Protein AF-Q3TN22-F1 (afdb_monomer)

Structure (mmCIF, N/CA/C/O backbone):
data_AF-Q3TN22-F1
#
_entry.id   AF-Q3TN22-F1
#
loop_
_atom_site.group_PDB
_atom_site.id
_atom_site.type_symbol
_atom_site.label_atom_id
_atom_site.label_alt_id
_atom_site.label_comp_id
_atom_site.label_asym_id
_atom_site.label_entity_id
_atom_site.label_seq_id
_atom_site.pdbx_PDB_ins_code
_atom_site.Cartn_x
_atom_site.Cartn_y
_atom_site.Cartn_z
_atom_site.occupancy
_atom_site.B_iso_or_equiv
_atom_site.auth_seq_id
_atom_site.auth_comp_id
_atom_site.auth_asym_id
_atom_site.auth_atom_id
_atom_site.pdbx_PDB_model_num
ATOM 1 N N . PHE A 1 1 ? -8.123 14.058 -8.033 1.00 45.91 1 PHE A N 1
ATOM 2 C CA . PHE A 1 1 ? -8.900 12.873 -7.615 1.00 45.91 1 PHE A CA 1
ATOM 3 C C . PHE A 1 1 ? -7.990 11.985 -6.778 1.00 45.91 1 PHE A C 1
ATOM 5 O O . PHE A 1 1 ? -6.894 11.701 -7.232 1.00 45.91 1 PHE A O 1
ATOM 12 N N . SER A 1 2 ? -8.372 11.644 -5.541 1.00 68.88 2 SER A N 1
ATOM 13 C CA . SER A 1 2 ? -7.583 10.741 -4.684 1.00 68.88 2 SER A CA 1
ATOM 14 C C . SER A 1 2 ? -8.129 9.325 -4.842 1.00 68.88 2 SER A C 1
ATOM 16 O O . SER A 1 2 ? -9.329 9.132 -4.651 1.00 68.88 2 SER A O 1
ATOM 18 N N . VAL A 1 3 ? -7.266 8.360 -5.179 1.00 70.31 3 VAL A N 1
ATOM 19 C CA . VAL A 1 3 ? -7.619 6.934 -5.323 1.00 70.31 3 VAL A CA 1
ATOM 20 C C . VAL A 1 3 ? -8.361 6.430 -4.084 1.00 70.31 3 VAL A C 1
ATOM 22 O O . VAL A 1 3 ? -9.362 5.738 -4.211 1.00 70.31 3 VAL A O 1
ATOM 25 N N . GLN A 1 4 ? -7.958 6.872 -2.890 1.00 70.75 4 GLN A N 1
ATOM 26 C CA . GLN A 1 4 ? -8.625 6.512 -1.640 1.00 70.75 4 GLN A CA 1
ATOM 27 C C . GLN A 1 4 ? -10.099 6.946 -1.602 1.00 70.75 4 GLN A C 1
ATOM 29 O O . GLN A 1 4 ? -10.947 6.166 -1.191 1.00 70.75 4 GLN A O 1
ATOM 34 N N . LYS A 1 5 ? -10.427 8.166 -2.053 1.00 75.88 5 LYS A N 1
ATOM 35 C CA . LYS A 1 5 ? -11.820 8.655 -2.060 1.00 75.88 5 LYS A CA 1
ATOM 36 C C . LYS A 1 5 ? -12.695 7.871 -3.040 1.00 75.88 5 LYS A C 1
ATOM 38 O O . LYS A 1 5 ? -13.866 7.643 -2.763 1.00 75.88 5 LYS A O 1
ATOM 43 N N . GLU A 1 6 ? -12.127 7.480 -4.178 1.00 72.69 6 GLU A N 1
ATOM 44 C CA . GLU A 1 6 ? -12.823 6.672 -5.183 1.00 72.69 6 GLU A CA 1
ATOM 45 C C . GLU A 1 6 ? -13.067 5.246 -4.668 1.00 72.69 6 GLU A C 1
ATOM 47 O O . GLU A 1 6 ? -14.177 4.731 -4.768 1.00 72.69 6 GLU A O 1
ATOM 52 N N . VAL A 1 7 ? -12.059 4.643 -4.031 1.00 71.31 7 VAL A N 1
ATOM 53 C CA . VAL A 1 7 ? -12.170 3.332 -3.375 1.00 71.31 7 VAL A CA 1
ATOM 54 C C . VAL A 1 7 ? -13.215 3.367 -2.258 1.00 71.31 7 VAL A C 1
ATOM 56 O O . VAL A 1 7 ? -14.095 2.514 -2.227 1.00 71.31 7 VAL A O 1
ATOM 59 N N . GLU A 1 8 ? -13.184 4.378 -1.385 1.00 74.31 8 GLU A N 1
ATOM 60 C CA . GLU A 1 8 ? -14.174 4.553 -0.310 1.00 74.31 8 GLU A CA 1
ATOM 61 C C . GLU A 1 8 ? -15.599 4.684 -0.851 1.00 74.31 8 GLU A C 1
ATOM 63 O O . GLU A 1 8 ? -16.528 4.126 -0.273 1.00 74.31 8 GLU A O 1
ATOM 68 N N . LYS A 1 9 ? -15.781 5.390 -1.971 1.00 81.31 9 LYS A N 1
ATOM 69 C CA . LYS A 1 9 ? -17.087 5.540 -2.617 1.00 81.31 9 LYS A CA 1
ATOM 70 C C . LYS A 1 9 ? -17.581 4.221 -3.214 1.00 81.31 9 LYS A C 1
ATOM 72 O O . LYS A 1 9 ? -18.730 3.854 -2.984 1.00 81.31 9 LYS A O 1
ATOM 77 N N . ASN A 1 10 ? -16.733 3.520 -3.965 1.00 76.88 10 ASN A N 1
ATOM 78 C CA . ASN A 1 10 ? -17.119 2.294 -4.673 1.00 76.88 10 ASN A CA 1
ATOM 79 C C . ASN A 1 10 ? -17.307 1.108 -3.728 1.00 76.88 10 ASN A C 1
ATOM 81 O O . ASN A 1 10 ? -18.149 0.250 -3.975 1.00 76.88 10 ASN A O 1
ATOM 85 N N . LEU A 1 11 ? -16.562 1.082 -2.624 1.00 73.31 11 LEU A N 1
ATOM 86 C CA . LEU A 1 11 ? -16.668 0.039 -1.612 1.00 73.31 11 LEU A CA 1
ATOM 87 C C . LEU A 1 11 ? -17.595 0.426 -0.463 1.00 73.31 11 LEU A C 1
ATOM 89 O O . LEU A 1 11 ? -17.681 -0.325 0.499 1.00 73.31 11 LEU A O 1
ATOM 93 N N . LYS A 1 12 ? -18.294 1.565 -0.540 1.00 78.06 12 LYS A N 1
ATOM 94 C CA . LYS A 1 12 ? -19.049 2.121 0.587 1.00 78.06 12 LYS A CA 1
ATOM 95 C C . LYS A 1 12 ? -19.981 1.104 1.248 1.00 78.06 12 LYS A C 1
ATOM 97 O O . LYS A 1 12 ? -19.923 0.968 2.458 1.00 78.06 12 LYS A O 1
ATOM 102 N N . SER A 1 13 ? -20.775 0.361 0.476 1.00 76.88 13 SER A N 1
ATOM 103 C CA . SER A 1 13 ? -21.681 -0.661 1.024 1.00 76.88 13 SER A CA 1
ATOM 104 C C . SER A 1 13 ? -20.930 -1.772 1.763 1.00 76.88 13 SER A C 1
ATOM 106 O O . SER A 1 13 ? -21.269 -2.095 2.890 1.00 76.88 13 SER A O 1
ATOM 108 N N . TYR A 1 14 ? -19.850 -2.292 1.176 1.00 73.44 14 TYR A N 1
ATOM 109 C CA . TYR A 1 14 ? -19.008 -3.320 1.799 1.00 73.44 14 TYR A CA 1
ATOM 110 C C . TYR A 1 14 ? -18.260 -2.800 3.028 1.00 73.44 14 TYR A C 1
ATOM 112 O O . TYR A 1 14 ? -17.983 -3.536 3.973 1.00 73.44 14 TYR A O 1
ATOM 120 N N . LEU A 1 15 ? -17.892 -1.520 3.007 1.00 74.62 15 LEU A N 1
ATOM 121 C CA . LEU A 1 15 ? -17.246 -0.868 4.127 1.00 74.62 15 LEU A CA 1
ATOM 122 C C . LEU A 1 15 ? -18.254 -0.601 5.251 1.00 74.62 15 LEU A C 1
ATOM 124 O O . LEU A 1 15 ? -17.891 -0.750 6.410 1.00 74.62 15 LEU A O 1
ATOM 128 N N . ASP A 1 16 ? -19.495 -0.258 4.959 1.00 78.75 16 ASP A N 1
ATOM 129 C CA . ASP A 1 16 ? -20.485 -0.023 6.008 1.00 78.75 16 ASP A CA 1
ATOM 130 C C . ASP A 1 16 ? -20.824 -1.338 6.764 1.00 78.75 16 ASP A C 1
ATOM 132 O O . ASP A 1 16 ? -21.091 -1.293 7.962 1.00 78.75 16 ASP A O 1
ATOM 136 N N . ASP A 1 17 ? -20.670 -2.506 6.122 1.00 77.62 17 ASP A N 1
ATOM 137 C CA . ASP A 1 17 ? -20.946 -3.834 6.710 1.00 77.62 17 ASP A CA 1
ATOM 138 C C . ASP A 1 17 ? -19.814 -4.417 7.580 1.00 77.62 17 ASP A C 1
ATOM 140 O O . ASP A 1 17 ? -20.021 -5.395 8.303 1.00 77.62 17 ASP A O 1
ATOM 144 N N . PHE A 1 18 ? -18.601 -3.859 7.512 1.00 76.31 18 PHE A N 1
ATOM 145 C CA . PHE A 1 18 ? -17.442 -4.407 8.218 1.00 76.31 18 PHE A CA 1
ATOM 146 C C . PHE A 1 18 ? -16.893 -3.444 9.287 1.00 76.31 18 PHE A C 1
ATOM 148 O O . PHE A 1 18 ? -16.359 -2.372 8.961 1.00 76.31 18 PHE A O 1
ATOM 155 N N . HIS A 1 19 ? -16.941 -3.880 10.554 1.00 79.88 19 HIS A N 1
ATOM 156 C CA . HIS A 1 19 ? -16.463 -3.148 11.732 1.00 79.88 19 HIS A CA 1
ATOM 157 C C . HIS A 1 19 ? -15.009 -3.478 12.101 1.00 79.88 19 HIS A C 1
ATOM 159 O O . HIS A 1 19 ? -14.641 -4.630 12.316 1.00 79.88 19 HIS A O 1
ATOM 165 N N . VAL A 1 20 ? -14.177 -2.439 12.231 1.00 85.00 20 VAL A N 1
ATOM 166 C CA . VAL A 1 20 ? -12.804 -2.551 12.742 1.00 85.00 20 VAL A CA 1
ATOM 167 C C . VAL A 1 20 ? -12.816 -2.172 14.222 1.00 85.00 20 VAL A C 1
ATOM 169 O O . VAL A 1 20 ? -12.839 -0.995 14.559 1.00 85.00 20 VAL A O 1
ATOM 172 N N . GLU A 1 21 ? -12.818 -3.162 15.109 1.00 85.25 21 GLU A N 1
ATOM 173 C CA . GLU A 1 21 ? -12.941 -2.931 16.560 1.00 85.25 21 GLU A CA 1
ATOM 174 C C . GLU A 1 21 ? -11.598 -2.665 17.258 1.00 85.25 21 GLU A C 1
ATOM 176 O O . GLU A 1 21 ? -11.560 -2.090 18.344 1.00 85.25 21 GLU A O 1
ATOM 181 N N . SER A 1 22 ? -10.489 -3.095 16.648 1.00 89.00 22 SER A N 1
ATOM 182 C CA . SER A 1 22 ? -9.147 -2.998 17.226 1.00 89.00 22 SER A CA 1
ATOM 183 C C . SER A 1 22 ? -8.049 -3.016 16.157 1.00 89.00 22 SER A C 1
ATOM 185 O O . SER A 1 22 ? -8.299 -3.324 14.988 1.00 89.00 22 SER A O 1
ATOM 187 N N . ILE A 1 23 ? -6.807 -2.738 16.568 1.00 89.56 23 ILE A N 1
ATOM 188 C CA . ILE A 1 23 ? -5.614 -2.858 15.713 1.00 89.56 23 ILE A CA 1
ATOM 189 C C . ILE A 1 23 ? -5.385 -4.299 15.248 1.00 89.56 23 ILE A C 1
ATOM 191 O O . ILE A 1 23 ? -4.999 -4.512 14.099 1.00 89.56 23 ILE A O 1
ATOM 195 N N . ASP A 1 24 ? -5.633 -5.289 16.104 1.00 91.12 24 ASP A N 1
ATOM 196 C CA . ASP A 1 24 ? -5.460 -6.693 15.730 1.00 91.12 24 ASP A CA 1
ATOM 197 C C . ASP A 1 24 ? -6.507 -7.111 14.701 1.00 91.12 24 ASP A C 1
ATOM 199 O O . ASP A 1 24 ? -6.166 -7.716 13.684 1.00 91.12 24 ASP A O 1
ATOM 203 N N . THR A 1 25 ? -7.757 -6.681 14.894 1.00 91.31 25 THR A N 1
ATOM 204 C CA . THR A 1 25 ? -8.819 -6.840 13.895 1.00 91.31 25 THR A CA 1
ATOM 205 C C . THR A 1 25 ? -8.406 -6.178 12.576 1.00 91.31 25 THR A C 1
ATOM 207 O O . THR A 1 25 ? -8.461 -6.829 11.535 1.00 91.31 25 THR A O 1
ATOM 210 N N . ALA A 1 26 ? -7.896 -4.937 12.615 1.00 91.75 26 ALA A N 1
ATOM 211 C CA . ALA A 1 26 ? -7.381 -4.218 11.444 1.00 91.75 26 ALA A CA 1
ATOM 212 C C . ALA A 1 26 ? -6.299 -5.012 10.696 1.00 91.75 26 ALA A C 1
ATOM 214 O O . ALA A 1 26 ? -6.374 -5.152 9.474 1.00 91.75 26 ALA A O 1
ATOM 215 N N . ARG A 1 27 ? -5.319 -5.563 11.423 1.00 95.06 27 ARG A N 1
ATOM 216 C CA . ARG A 1 27 ? -4.233 -6.369 10.850 1.00 95.06 27 ARG A CA 1
ATOM 217 C C . ARG A 1 27 ? -4.756 -7.654 10.203 1.00 95.06 27 ARG A C 1
ATOM 219 O O . ARG A 1 27 ? -4.313 -7.991 9.109 1.00 95.06 27 ARG A O 1
ATOM 226 N N . ILE A 1 28 ? -5.690 -8.355 10.849 1.00 95.00 28 ILE A N 1
ATOM 227 C CA . ILE A 1 28 ? -6.272 -9.598 10.314 1.00 95.00 28 ILE A CA 1
ATOM 228 C C . ILE A 1 28 ? -6.959 -9.330 8.974 1.00 95.00 28 ILE A C 1
ATOM 230 O O . ILE A 1 28 ? -6.656 -10.002 7.989 1.00 95.00 28 ILE A O 1
ATOM 234 N N . ILE A 1 29 ? -7.829 -8.319 8.914 1.00 93.38 29 ILE A N 1
ATOM 235 C CA . ILE A 1 29 ? -8.533 -7.965 7.671 1.00 93.38 29 ILE A CA 1
ATOM 236 C C . ILE A 1 29 ? -7.535 -7.540 6.604 1.00 93.38 29 ILE A C 1
ATOM 238 O O . ILE A 1 29 ? -7.658 -7.946 5.453 1.00 93.38 29 ILE A O 1
ATOM 242 N N . PHE A 1 30 ? -6.556 -6.709 6.979 1.00 95.25 30 PHE A N 1
ATOM 243 C CA . PHE A 1 30 ? -5.523 -6.254 6.062 1.00 95.25 30 PHE A CA 1
ATOM 244 C C . PHE A 1 30 ? -4.831 -7.440 5.399 1.00 95.25 30 PHE A C 1
ATOM 246 O O . PHE A 1 30 ? -4.829 -7.526 4.175 1.00 95.25 30 PHE A O 1
ATOM 253 N N . ASN A 1 31 ? -4.327 -8.385 6.192 1.00 96.62 31 ASN A N 1
ATOM 254 C CA . ASN A 1 31 ? -3.639 -9.557 5.664 1.00 96.62 31 ASN A CA 1
ATOM 255 C C . ASN A 1 31 ? -4.558 -10.396 4.772 1.00 96.62 31 ASN A C 1
ATOM 257 O O . ASN A 1 31 ? -4.165 -10.714 3.659 1.00 96.62 31 ASN A O 1
ATOM 261 N N . GLN A 1 32 ? -5.797 -10.671 5.190 1.00 95.56 32 GLN A N 1
ATOM 262 C CA . GLN A 1 32 ? -6.742 -11.452 4.381 1.00 95.56 32 GLN A CA 1
ATOM 263 C C . GLN A 1 32 ? -7.038 -10.804 3.023 1.00 95.56 32 GLN A C 1
ATOM 265 O O . GLN A 1 32 ? -7.042 -11.480 1.994 1.00 95.56 32 GLN A O 1
ATOM 270 N N . VAL A 1 33 ? -7.281 -9.491 3.004 1.00 93.94 33 VAL A N 1
ATOM 271 C CA . VAL A 1 33 ? -7.578 -8.765 1.763 1.00 93.94 33 VAL A CA 1
ATOM 272 C C . VAL A 1 33 ? -6.338 -8.686 0.876 1.00 93.94 33 VAL A C 1
ATOM 274 O O . VAL A 1 33 ? -6.445 -8.910 -0.326 1.00 93.94 33 VAL A O 1
ATOM 277 N N . MET A 1 34 ? -5.159 -8.411 1.442 1.00 96.62 34 MET A N 1
ATOM 278 C CA . MET A 1 34 ? -3.925 -8.319 0.659 1.00 96.62 34 MET A CA 1
ATOM 279 C C . MET A 1 34 ? -3.450 -9.690 0.151 1.00 96.62 34 MET A C 1
ATOM 281 O O . MET A 1 34 ? -2.992 -9.791 -0.981 1.00 96.62 34 MET A O 1
ATOM 285 N N . GLU A 1 35 ? -3.606 -10.765 0.926 1.00 96.12 35 GLU A N 1
ATOM 286 C CA . GLU A 1 35 ? -3.339 -12.132 0.458 1.00 96.12 35 GLU A CA 1
ATOM 287 C C . GLU A 1 35 ? -4.209 -12.482 -0.750 1.00 96.12 35 GLU A C 1
ATOM 289 O O . GLU A 1 35 ? -3.714 -13.099 -1.690 1.00 96.12 35 GLU A O 1
ATOM 294 N N . LYS A 1 36 ? -5.477 -12.048 -0.763 1.00 95.81 36 LYS A N 1
ATOM 295 C CA . LYS A 1 36 ? -6.367 -12.235 -1.916 1.00 95.81 36 LYS A CA 1
ATOM 296 C C . LYS A 1 36 ? -6.063 -11.326 -3.094 1.00 95.81 36 LYS A C 1
ATOM 298 O O . LYS A 1 36 ? -6.065 -11.803 -4.222 1.00 95.81 36 LYS A O 1
ATOM 303 N N . GLU A 1 37 ? -5.739 -10.061 -2.862 1.00 94.69 37 GLU A N 1
ATOM 304 C CA . GLU A 1 37 ? -5.362 -9.125 -3.931 1.00 94.69 37 GLU A CA 1
ATOM 305 C C . GLU A 1 37 ? -4.118 -9.597 -4.710 1.00 94.69 37 GLU A C 1
ATOM 307 O O . GLU A 1 37 ? -4.013 -9.364 -5.916 1.00 94.69 37 GLU A O 1
ATOM 312 N N . PHE A 1 38 ? -3.180 -10.264 -4.030 1.00 96.44 38 PHE A N 1
ATOM 313 C CA . PHE A 1 38 ? -1.902 -10.705 -4.597 1.00 96.44 38 PHE A CA 1
ATOM 314 C C . PHE A 1 38 ? -1.810 -12.226 -4.826 1.00 96.44 38 PHE A C 1
ATOM 316 O O . PHE A 1 38 ? -0.726 -12.726 -5.132 1.00 96.44 38 PHE A O 1
ATOM 323 N N . GLU A 1 39 ? -2.918 -12.971 -4.720 1.00 97.25 39 GLU A N 1
ATOM 324 C CA . GLU A 1 39 ? -2.905 -14.442 -4.832 1.00 97.25 39 GLU A CA 1
ATOM 325 C C . GLU A 1 39 ? -2.478 -14.951 -6.218 1.00 97.25 39 GLU A C 1
ATOM 327 O O . GLU A 1 39 ? -1.956 -16.057 -6.349 1.00 97.25 39 GLU A O 1
ATOM 332 N N . ASP A 1 40 ? -2.661 -14.131 -7.255 1.00 97.19 40 ASP A N 1
ATOM 333 C CA . ASP A 1 40 ? -2.271 -14.433 -8.636 1.00 97.19 40 ASP A CA 1
ATO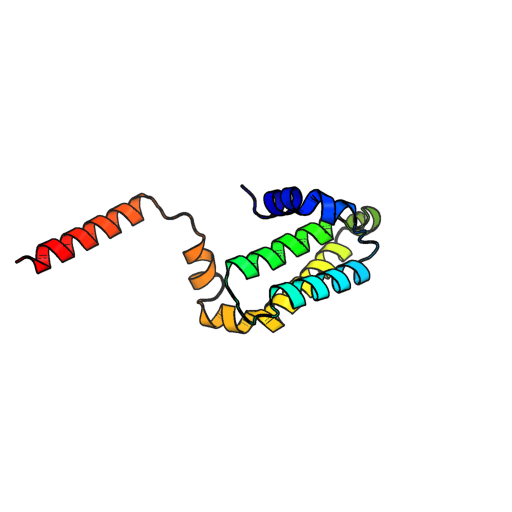M 334 C C . ASP A 1 40 ? -0.770 -14.200 -8.916 1.00 97.19 40 ASP A C 1
ATOM 336 O O . ASP A 1 40 ? -0.293 -14.454 -10.024 1.00 97.19 40 ASP A O 1
ATOM 340 N N . GLY A 1 41 ? -0.017 -13.701 -7.928 1.00 96.31 41 GLY A N 1
ATOM 341 C CA . GLY A 1 41 ? 1.412 -13.404 -8.038 1.00 96.31 41 GLY A CA 1
ATOM 342 C C . GLY A 1 41 ? 1.754 -12.187 -8.906 1.00 96.31 41 GLY A C 1
ATOM 343 O O . GLY A 1 41 ? 2.936 -11.907 -9.129 1.00 96.31 41 GLY A O 1
ATOM 344 N N . ILE A 1 42 ? 0.764 -11.440 -9.403 1.00 97.44 42 ILE A N 1
ATOM 345 C CA . ILE A 1 42 ? 0.992 -10.267 -10.249 1.00 97.44 42 ILE A CA 1
ATOM 346 C C . ILE A 1 42 ? 1.236 -9.039 -9.366 1.00 97.44 42 ILE A C 1
ATOM 348 O O . ILE A 1 42 ? 0.361 -8.570 -8.636 1.00 97.44 42 ILE A O 1
ATOM 352 N N . ILE A 1 43 ? 2.424 -8.448 -9.499 1.00 98.12 43 ILE A N 1
ATOM 353 C CA . ILE A 1 43 ? 2.808 -7.222 -8.790 1.00 98.12 43 ILE A CA 1
ATOM 354 C C . ILE A 1 43 ? 2.992 -6.092 -9.801 1.00 98.12 43 ILE A C 1
ATOM 356 O O . ILE A 1 43 ? 3.659 -6.241 -10.827 1.00 98.12 43 ILE A O 1
ATOM 360 N N . ASN A 1 44 ? 2.383 -4.944 -9.514 1.00 96.94 44 ASN A N 1
ATOM 361 C CA . ASN A 1 44 ? 2.589 -3.709 -10.256 1.00 96.94 44 ASN A CA 1
ATOM 362 C C . ASN A 1 44 ? 2.346 -2.493 -9.356 1.00 96.94 44 ASN A C 1
ATOM 364 O O . ASN A 1 44 ? 1.711 -2.595 -8.308 1.00 96.94 44 ASN A O 1
ATOM 368 N N . TRP A 1 45 ? 2.806 -1.320 -9.794 1.00 97.31 45 TRP A N 1
ATOM 369 C CA . TRP A 1 45 ? 2.645 -0.090 -9.020 1.00 97.31 45 TRP A CA 1
ATOM 370 C C . TRP A 1 45 ? 1.191 0.271 -8.695 1.00 97.31 45 TRP A C 1
ATOM 372 O O . TRP A 1 45 ? 0.941 0.824 -7.632 1.00 97.31 45 TRP A O 1
ATOM 382 N N . GLY A 1 46 ? 0.236 -0.049 -9.575 1.00 94.06 46 GLY A N 1
ATOM 383 C CA . GLY A 1 46 ? -1.184 0.193 -9.316 1.00 94.06 46 GLY A CA 1
ATOM 384 C C . GLY A 1 46 ? -1.678 -0.599 -8.107 1.00 94.06 46 GLY A C 1
ATOM 385 O O . GLY A 1 46 ? -2.267 -0.016 -7.204 1.00 94.06 46 GLY A O 1
ATOM 386 N N . ARG A 1 47 ? -1.346 -1.893 -8.039 1.00 95.81 47 ARG A N 1
ATOM 387 C CA . ARG A 1 47 ? -1.641 -2.745 -6.875 1.00 95.81 47 ARG A CA 1
ATOM 388 C C . ARG A 1 47 ? -0.860 -2.341 -5.629 1.00 95.81 47 ARG A C 1
ATOM 390 O O . ARG A 1 47 ? -1.400 -2.345 -4.537 1.00 95.81 47 ARG A O 1
ATOM 397 N N . ILE A 1 48 ? 0.389 -1.901 -5.760 1.00 97.19 48 ILE A N 1
ATOM 398 C CA . ILE A 1 48 ? 1.132 -1.379 -4.600 1.00 97.19 48 ILE A CA 1
ATOM 399 C C . ILE A 1 48 ? 0.421 -0.152 -4.002 1.00 97.19 48 ILE A C 1
ATOM 401 O O . ILE A 1 48 ? 0.337 -0.021 -2.783 1.00 97.19 48 ILE A O 1
ATOM 405 N N . VAL A 1 49 ? -0.158 0.721 -4.835 1.00 94.56 49 VAL A N 1
ATOM 406 C CA . VAL A 1 49 ? -0.956 1.868 -4.366 1.00 94.56 49 VAL A CA 1
ATOM 407 C C . VAL A 1 49 ? -2.227 1.429 -3.627 1.00 94.56 49 VAL A C 1
ATOM 409 O O . VAL A 1 49 ? -2.619 2.103 -2.669 1.00 94.56 49 VAL A O 1
ATOM 412 N N . THR A 1 50 ? -2.859 0.310 -4.005 1.00 93.00 50 THR A N 1
ATOM 413 C CA . THR A 1 50 ? -4.060 -0.178 -3.300 1.00 93.00 50 THR A CA 1
ATOM 414 C C . THR A 1 50 ? -3.750 -0.620 -1.870 1.00 93.00 50 THR A C 1
ATOM 416 O O . THR A 1 50 ? -4.584 -0.390 -0.995 1.00 93.00 50 THR A O 1
ATOM 419 N N . ILE A 1 51 ? -2.534 -1.109 -1.590 1.00 95.62 51 ILE A N 1
ATOM 420 C CA . ILE A 1 51 ? -2.073 -1.437 -0.227 1.00 95.62 51 ILE A CA 1
ATOM 421 C C . ILE A 1 51 ? -2.170 -0.205 0.690 1.00 95.62 51 ILE A C 1
ATOM 423 O O . ILE A 1 51 ? -2.767 -0.262 1.768 1.00 95.62 51 ILE A O 1
ATOM 427 N N . PHE A 1 52 ? -1.634 0.939 0.248 1.00 93.56 52 PHE A N 1
ATOM 428 C CA . PHE A 1 52 ? -1.699 2.193 1.010 1.00 93.56 52 PHE A CA 1
ATOM 429 C C . PHE A 1 52 ? -3.130 2.710 1.144 1.00 93.56 52 PHE A C 1
ATOM 431 O O . PHE A 1 52 ? -3.533 3.151 2.223 1.00 93.56 52 PHE A O 1
ATOM 438 N N . ALA A 1 53 ? -3.904 2.655 0.055 1.00 89.25 53 ALA A N 1
ATOM 439 C CA . ALA A 1 53 ? -5.290 3.104 0.064 1.00 89.25 53 ALA A CA 1
ATOM 440 C C . ALA A 1 53 ? -6.121 2.303 1.077 1.00 89.25 53 ALA A C 1
ATOM 442 O O . ALA A 1 53 ? -6.849 2.899 1.872 1.00 89.25 53 ALA A O 1
ATOM 443 N N . PHE A 1 54 ? -5.966 0.977 1.100 1.00 90.44 54 PHE A N 1
ATOM 444 C CA . PHE A 1 54 ? -6.692 0.109 2.021 1.00 90.44 54 PHE A CA 1
ATOM 445 C C . PHE A 1 54 ? -6.228 0.271 3.473 1.00 90.44 54 PHE A C 1
ATOM 447 O O . PHE A 1 54 ? -7.065 0.389 4.368 1.00 90.44 54 PHE A O 1
ATOM 454 N N . GLY A 1 55 ? -4.918 0.399 3.714 1.00 91.94 55 GLY A N 1
ATOM 455 C CA . GLY A 1 55 ? -4.397 0.756 5.039 1.00 91.94 55 GLY A CA 1
ATOM 456 C C . GLY A 1 55 ? -5.000 2.065 5.572 1.00 91.94 55 GLY A C 1
ATOM 457 O O . GLY A 1 55 ? -5.395 2.144 6.735 1.00 91.94 55 GLY A O 1
ATOM 458 N N . GLY A 1 56 ? -5.167 3.069 4.704 1.00 88.12 56 GLY A N 1
ATOM 459 C CA . GLY A 1 56 ? -5.842 4.326 5.041 1.00 88.12 56 GLY A CA 1
ATOM 460 C C . GLY A 1 56 ? -7.338 4.172 5.347 1.00 88.12 56 GLY A C 1
ATOM 461 O O . GLY A 1 56 ? -7.855 4.874 6.217 1.00 88.12 56 GLY A O 1
ATOM 462 N N . VAL A 1 57 ? -8.036 3.254 4.671 1.00 86.69 57 VAL A N 1
ATOM 463 C CA . VAL A 1 57 ? -9.443 2.922 4.968 1.00 86.69 57 VAL A CA 1
ATOM 464 C C . VAL A 1 57 ? -9.573 2.270 6.346 1.00 86.69 57 VAL A C 1
ATOM 466 O O . VAL A 1 57 ? -10.430 2.677 7.130 1.00 86.69 57 VAL A O 1
ATOM 469 N N . LEU A 1 58 ? -8.707 1.307 6.674 1.00 88.44 58 LEU A N 1
ATOM 470 C CA . LEU A 1 58 ? -8.707 0.647 7.986 1.00 88.44 58 LEU A CA 1
ATOM 471 C C . LEU A 1 58 ? -8.422 1.635 9.116 1.00 88.44 58 LEU A C 1
ATOM 473 O O . LEU A 1 58 ? -9.108 1.626 10.135 1.00 88.44 58 LEU A O 1
ATOM 477 N N . LEU A 1 59 ? -7.463 2.536 8.903 1.00 87.62 59 LEU A N 1
ATOM 478 C CA . LEU A 1 59 ? -7.121 3.580 9.861 1.00 87.62 59 LEU A CA 1
ATOM 479 C C . LEU A 1 59 ? -8.307 4.507 10.170 1.00 87.62 59 LEU A C 1
ATOM 481 O O . LEU A 1 59 ? -8.537 4.827 11.329 1.00 87.62 59 LEU A O 1
ATOM 485 N N . LYS A 1 60 ? -9.086 4.903 9.155 1.00 84.81 60 LYS A N 1
ATOM 486 C CA . LYS A 1 60 ? -10.290 5.738 9.334 1.00 84.81 60 LYS A CA 1
ATOM 487 C C . LYS A 1 60 ? -11.435 5.026 10.052 1.00 84.81 60 LYS A C 1
ATOM 489 O O . LYS A 1 60 ? -12.316 5.694 10.585 1.00 84.81 60 LYS A O 1
ATOM 494 N N . LYS A 1 61 ? -11.456 3.696 10.007 1.00 85.00 61 LYS A N 1
ATOM 495 C CA . LYS A 1 61 ? -12.498 2.875 10.627 1.00 85.00 61 LYS A CA 1
ATOM 496 C C . LYS A 1 61 ? -12.215 2.497 12.072 1.00 85.00 61 LYS A C 1
ATOM 498 O O . LYS A 1 61 ? -13.133 2.034 12.743 1.00 85.00 61 LYS A O 1
ATOM 503 N N . LEU A 1 62 ? -10.978 2.660 12.533 1.00 85.81 62 LEU A N 1
ATOM 504 C CA . LEU A 1 62 ? -10.647 2.416 13.929 1.00 85.81 62 LEU A CA 1
ATOM 505 C C . LEU A 1 62 ? -11.451 3.356 14.844 1.00 85.81 62 LEU A C 1
ATOM 507 O O . LEU A 1 62 ? -11.710 4.504 14.468 1.00 85.81 62 LEU A O 1
ATOM 511 N N . PRO A 1 63 ? -11.827 2.907 16.055 1.00 80.88 63 PRO A N 1
ATOM 512 C CA . PRO A 1 63 ? -12.525 3.748 17.016 1.00 80.88 63 PRO A CA 1
ATOM 513 C C . PRO A 1 63 ? -11.731 5.025 17.310 1.00 80.88 63 PRO A C 1
ATOM 515 O O . PRO A 1 63 ? -10.520 4.976 17.539 1.00 80.88 63 PRO A O 1
ATOM 518 N N . GLN A 1 64 ? -12.412 6.176 17.348 1.00 70.06 64 GLN A N 1
ATOM 519 C CA . GLN A 1 64 ? -11.762 7.475 17.570 1.00 70.06 64 GLN A CA 1
ATOM 520 C C . GLN A 1 64 ? -10.961 7.524 18.874 1.00 70.06 64 GLN A C 1
ATOM 522 O O . GLN A 1 64 ? -9.937 8.189 18.922 1.00 70.06 64 GLN A O 1
ATOM 527 N N . GLU A 1 65 ? -11.361 6.777 19.900 1.00 65.06 65 GLU A N 1
ATOM 528 C CA . GLU A 1 65 ? -10.647 6.664 21.179 1.00 65.06 65 GLU A CA 1
ATOM 529 C C . GLU A 1 65 ? -9.253 6.025 21.026 1.00 65.06 65 GLU A C 1
ATOM 531 O O . GLU A 1 65 ? -8.314 6.398 21.725 1.00 65.06 65 GLU A O 1
ATOM 536 N N . GLN A 1 66 ? -9.083 5.111 20.064 1.00 60.78 66 GLN A N 1
ATOM 537 C CA . GLN A 1 66 ? -7.791 4.499 19.724 1.00 60.78 66 GLN A CA 1
ATOM 538 C C . GLN A 1 66 ? -6.958 5.372 18.781 1.00 60.78 66 GLN A C 1
ATOM 540 O O . GLN A 1 66 ? -5.728 5.298 18.800 1.00 60.78 66 GLN A O 1
ATOM 545 N N . ILE A 1 67 ? -7.611 6.236 18.000 1.00 58.31 67 ILE A N 1
ATOM 546 C CA . ILE A 1 67 ? -6.953 7.237 17.151 1.00 58.31 67 ILE A CA 1
ATOM 547 C C . ILE A 1 67 ? -6.497 8.449 17.983 1.00 58.31 67 ILE A C 1
ATOM 549 O O . ILE A 1 67 ? -5.418 8.972 17.738 1.00 58.31 67 ILE A O 1
ATOM 553 N N . ALA A 1 68 ? -7.265 8.863 18.995 1.00 56.12 68 ALA A N 1
ATOM 554 C CA . ALA A 1 68 ? -7.022 10.045 19.832 1.00 56.12 68 ALA A CA 1
ATOM 555 C C . ALA A 1 68 ? -5.867 9.883 20.839 1.00 56.12 68 ALA A C 1
ATOM 557 O O . ALA A 1 68 ? -5.384 10.872 21.382 1.00 56.12 68 ALA A O 1
ATOM 558 N N . LEU A 1 69 ? -5.372 8.656 21.046 1.00 56.84 69 LEU A N 1
ATOM 559 C CA . LEU A 1 69 ? -4.078 8.401 21.703 1.00 56.84 69 LEU A CA 1
ATOM 560 C C . LEU A 1 69 ? -2.872 8.646 20.753 1.00 56.84 69 LEU A C 1
ATOM 562 O O . LEU A 1 69 ? -1.722 8.388 21.114 1.00 56.84 69 LEU A O 1
ATOM 566 N N . ASP A 1 70 ? -3.170 9.133 19.541 1.00 55.00 70 ASP A N 1
ATOM 567 C CA . ASP A 1 70 ? -2.440 9.942 18.542 1.00 55.00 70 ASP A CA 1
ATOM 568 C C . ASP A 1 70 ? -1.070 9.472 18.017 1.00 55.00 70 ASP A C 1
ATOM 570 O O . ASP A 1 70 ? -0.634 9.908 16.958 1.00 55.00 70 ASP A O 1
ATOM 574 N N . VAL A 1 71 ? -0.403 8.497 18.641 1.00 58.09 71 VAL A N 1
ATOM 575 C CA . VAL A 1 71 ? 0.880 7.968 18.117 1.00 58.09 71 VAL A CA 1
ATOM 576 C C . VAL A 1 71 ? 0.871 6.447 17.950 1.00 58.09 71 VAL A C 1
ATOM 578 O O . VAL A 1 71 ? 1.532 5.906 17.061 1.00 58.09 71 VAL A O 1
ATOM 581 N N . GLY A 1 72 ? 0.086 5.730 18.759 1.00 67.38 72 GLY A N 1
ATOM 582 C CA . GLY A 1 72 ? 0.086 4.265 18.777 1.00 67.38 72 GLY A CA 1
ATOM 583 C C . GLY A 1 72 ? -0.578 3.621 17.558 1.00 67.38 72 GLY A C 1
ATOM 584 O O . GLY A 1 72 ? -0.016 2.694 16.976 1.00 67.38 72 GLY A O 1
ATOM 585 N N . ALA A 1 73 ? -1.763 4.092 17.162 1.00 72.31 73 ALA A N 1
ATOM 586 C CA . ALA A 1 73 ? -2.555 3.455 16.106 1.00 72.31 73 ALA A CA 1
ATOM 587 C C . ALA A 1 73 ? -1.944 3.662 14.711 1.00 72.31 73 ALA A C 1
ATOM 589 O O . ALA A 1 73 ? -1.717 2.692 13.989 1.00 72.31 73 ALA A O 1
ATOM 590 N N . TYR A 1 74 ? -1.585 4.904 14.361 1.00 81.38 74 TYR A N 1
ATOM 591 C CA . TYR A 1 74 ? -0.922 5.229 13.092 1.00 81.38 74 TYR A CA 1
ATOM 592 C C . TYR A 1 74 ? 0.370 4.434 12.900 1.00 81.38 74 TYR A C 1
ATOM 594 O O . TYR A 1 74 ? 0.594 3.850 11.837 1.00 81.38 74 TYR A O 1
ATOM 602 N N . LYS A 1 75 ? 1.210 4.370 13.943 1.00 85.25 75 LYS A N 1
ATOM 603 C CA . LYS A 1 75 ? 2.464 3.611 13.923 1.00 85.25 75 LYS A CA 1
ATOM 604 C C . LYS A 1 75 ? 2.226 2.112 13.746 1.00 85.25 75 LYS A C 1
ATOM 606 O O . LYS A 1 75 ? 2.945 1.470 12.992 1.00 85.25 75 LYS A O 1
ATOM 61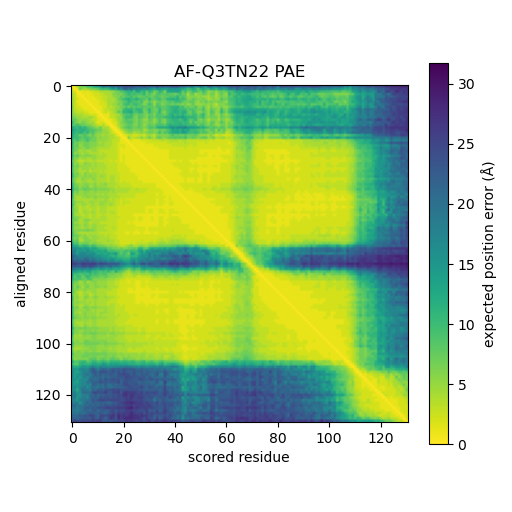1 N N . GLN A 1 76 ? 1.219 1.547 14.407 1.00 89.75 76 GLN A N 1
ATOM 612 C CA . GLN A 1 76 ? 0.930 0.118 14.284 1.00 89.75 76 GLN A CA 1
ATOM 613 C C . GLN A 1 76 ? 0.355 -0.251 12.915 1.00 89.75 76 GLN A C 1
ATOM 615 O O . GLN A 1 76 ? 0.800 -1.239 12.331 1.00 89.75 76 GLN A O 1
ATOM 620 N N . VAL A 1 77 ? -0.565 0.559 12.379 1.00 91.19 77 VAL A N 1
ATOM 621 C CA . VAL A 1 77 ? -1.122 0.345 11.035 1.00 91.19 77 VAL A CA 1
ATOM 622 C C . VAL A 1 77 ? -0.043 0.479 9.970 1.00 91.19 77 VAL A C 1
ATOM 624 O O . VAL A 1 77 ? 0.154 -0.427 9.164 1.00 91.19 77 VAL A O 1
ATOM 627 N N . SER A 1 78 ? 0.720 1.573 10.002 1.00 92.62 78 SER A N 1
ATOM 628 C CA . SER A 1 78 ? 1.843 1.758 9.076 1.00 92.62 78 SER A CA 1
ATOM 629 C C . SER A 1 78 ? 2.886 0.645 9.182 1.00 92.62 78 SER A C 1
ATOM 631 O O . SER A 1 78 ? 3.432 0.250 8.156 1.00 92.62 78 SER A O 1
ATOM 633 N N . SER A 1 79 ? 3.126 0.097 10.378 1.00 94.81 79 SER A N 1
ATOM 634 C CA . SER A 1 79 ? 4.080 -0.997 10.575 1.00 94.81 79 SER A CA 1
ATOM 635 C C . SER A 1 79 ? 3.686 -2.252 9.802 1.00 94.81 79 SER A C 1
ATOM 637 O O . SER A 1 79 ? 4.515 -2.768 9.058 1.00 94.81 79 SER A O 1
ATOM 639 N N . PHE A 1 80 ? 2.447 -2.741 9.935 1.00 95.81 80 PHE A N 1
ATOM 640 C CA . PHE A 1 80 ? 2.048 -3.959 9.214 1.00 95.81 80 PHE A CA 1
ATOM 641 C C . PHE A 1 80 ? 1.867 -3.712 7.707 1.00 95.81 80 PHE A C 1
ATOM 643 O O . PHE A 1 80 ? 2.114 -4.606 6.901 1.00 95.81 80 PHE A O 1
ATOM 650 N N . VAL A 1 81 ? 1.507 -2.487 7.302 1.00 97.25 81 VAL A N 1
ATOM 651 C CA . VAL A 1 81 ? 1.487 -2.092 5.883 1.00 97.25 81 VAL A CA 1
ATOM 652 C C . VAL A 1 81 ? 2.897 -2.150 5.293 1.00 97.25 81 VAL A C 1
ATOM 654 O O . VAL A 1 81 ? 3.107 -2.745 4.236 1.00 97.25 81 VAL A O 1
ATOM 657 N N . ALA A 1 82 ? 3.875 -1.559 5.983 1.00 97.38 82 ALA A N 1
ATOM 658 C CA . ALA A 1 82 ? 5.269 -1.565 5.557 1.00 97.38 82 ALA A CA 1
ATOM 659 C C . ALA A 1 82 ? 5.853 -2.984 5.537 1.00 97.38 82 ALA A C 1
ATOM 661 O O . ALA A 1 82 ? 6.555 -3.336 4.590 1.00 97.38 82 ALA A O 1
ATOM 662 N N . GLU A 1 83 ? 5.525 -3.805 6.537 1.00 98.00 83 GLU A N 1
ATOM 663 C CA . GLU A 1 83 ? 5.921 -5.213 6.602 1.00 98.00 83 GLU A CA 1
ATOM 664 C C . GLU A 1 83 ? 5.402 -5.996 5.392 1.00 98.00 83 GLU A C 1
ATOM 666 O O . GLU A 1 83 ? 6.180 -6.674 4.719 1.00 98.00 83 GLU A O 1
ATOM 671 N N . PHE A 1 84 ? 4.120 -5.843 5.043 1.00 98.00 84 PHE A N 1
ATOM 672 C CA . PHE A 1 84 ? 3.559 -6.506 3.869 1.00 98.00 84 PHE A CA 1
ATOM 673 C C . PHE A 1 84 ? 4.245 -6.055 2.575 1.00 98.00 84 PHE A C 1
ATOM 675 O O . PHE A 1 84 ? 4.604 -6.894 1.747 1.00 98.00 84 PHE A O 1
ATOM 682 N N . ILE A 1 85 ? 4.472 -4.748 2.406 1.00 98.12 85 ILE A N 1
ATOM 683 C CA . ILE A 1 85 ? 5.168 -4.204 1.232 1.00 98.12 85 ILE A CA 1
ATOM 684 C C . ILE A 1 85 ? 6.576 -4.787 1.132 1.00 98.12 85 ILE A C 1
ATOM 686 O O . ILE A 1 85 ? 6.951 -5.278 0.066 1.00 98.12 85 ILE A O 1
ATOM 690 N N . MET A 1 86 ? 7.340 -4.762 2.224 1.00 97.81 86 MET A N 1
ATOM 691 C CA . MET A 1 86 ? 8.713 -5.260 2.267 1.00 97.81 86 MET A CA 1
ATOM 692 C C . MET A 1 86 ? 8.776 -6.752 1.928 1.00 97.81 86 MET A C 1
ATOM 694 O O . MET A 1 86 ? 9.553 -7.139 1.055 1.00 97.81 86 MET A O 1
ATOM 698 N N . ASN A 1 87 ? 7.927 -7.561 2.562 1.00 97.62 87 ASN A N 1
ATOM 699 C CA . ASN A 1 87 ? 7.976 -9.018 2.456 1.00 97.62 87 ASN A CA 1
ATOM 700 C C . ASN A 1 87 ? 7.439 -9.536 1.115 1.00 97.62 87 ASN A C 1
ATOM 702 O O . ASN A 1 87 ? 7.984 -10.495 0.575 1.00 97.62 87 ASN A O 1
ATOM 706 N N . ASN A 1 88 ? 6.401 -8.903 0.560 1.00 97.56 88 ASN A N 1
ATOM 707 C CA . ASN A 1 88 ? 5.695 -9.429 -0.614 1.00 97.56 88 ASN A CA 1
ATOM 708 C C . ASN A 1 88 ? 6.025 -8.682 -1.910 1.00 97.56 88 ASN A C 1
ATOM 710 O O . ASN A 1 88 ? 5.968 -9.262 -2.990 1.00 97.56 88 ASN A O 1
ATOM 714 N N . THR A 1 89 ? 6.377 -7.394 -1.831 1.00 97.94 89 THR A N 1
ATOM 715 C CA . THR A 1 89 ? 6.566 -6.544 -3.023 1.00 97.94 89 THR A CA 1
ATOM 716 C C . THR A 1 89 ? 7.959 -5.930 -3.129 1.00 97.94 89 THR A C 1
ATOM 718 O O . THR A 1 89 ? 8.329 -5.454 -4.203 1.00 97.94 89 THR A O 1
ATOM 721 N N . GLY A 1 90 ? 8.758 -5.971 -2.057 1.00 97.94 90 GLY A N 1
ATOM 722 C CA . GLY A 1 90 ? 10.036 -5.266 -1.956 1.00 97.94 90 GLY A CA 1
ATOM 723 C C . GLY A 1 90 ? 11.018 -5.625 -3.068 1.00 97.94 90 GLY A C 1
ATOM 724 O O . GLY A 1 90 ? 11.641 -4.745 -3.662 1.00 97.94 90 GLY A O 1
ATOM 725 N N . GLU A 1 91 ? 11.101 -6.907 -3.423 1.00 98.25 91 GLU A N 1
ATOM 726 C CA . GLU A 1 91 ? 12.017 -7.336 -4.475 1.00 98.25 91 GLU A CA 1
ATOM 727 C C . GLU A 1 91 ? 11.541 -6.940 -5.880 1.00 98.25 91 GLU A C 1
ATOM 729 O O . GLU A 1 91 ? 12.342 -6.562 -6.739 1.00 98.25 91 GLU A O 1
ATOM 734 N N . TRP A 1 92 ? 10.226 -6.941 -6.110 1.00 98.44 92 TRP A N 1
ATOM 735 C CA . TRP A 1 92 ? 9.662 -6.398 -7.342 1.00 98.44 92 TRP A CA 1
ATOM 736 C C . TRP A 1 92 ? 9.930 -4.892 -7.440 1.00 98.44 92 TRP A C 1
ATOM 738 O O . TRP A 1 92 ? 10.403 -4.428 -8.476 1.00 98.44 92 TRP A O 1
ATOM 748 N N . ILE A 1 93 ? 9.715 -4.144 -6.352 1.00 98.56 93 ILE A N 1
ATOM 749 C CA . ILE A 1 93 ? 9.997 -2.704 -6.267 1.00 98.56 93 ILE A CA 1
ATOM 750 C C . ILE A 1 93 ? 11.453 -2.428 -6.649 1.00 98.56 93 ILE A C 1
ATOM 752 O O . ILE A 1 93 ? 11.712 -1.613 -7.535 1.00 98.56 93 ILE A O 1
ATOM 756 N N . ARG A 1 94 ? 12.405 -3.150 -6.046 1.00 98.25 94 ARG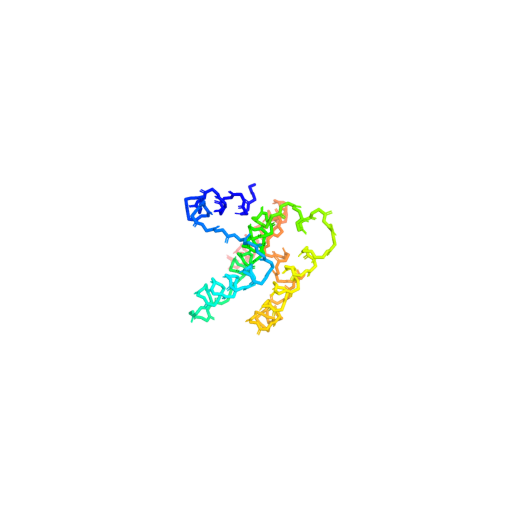 A N 1
ATOM 757 C CA . ARG A 1 94 ? 13.837 -2.981 -6.327 1.00 98.25 94 ARG A CA 1
ATOM 758 C C . ARG A 1 94 ? 14.172 -3.246 -7.797 1.00 98.25 94 ARG A C 1
ATOM 760 O O . ARG A 1 94 ? 14.903 -2.467 -8.404 1.00 98.25 94 ARG A O 1
ATOM 767 N N . ARG A 1 95 ? 13.628 -4.316 -8.387 1.00 98.31 95 ARG A N 1
ATOM 768 C CA . ARG A 1 95 ? 13.849 -4.658 -9.807 1.00 98.31 95 ARG A CA 1
ATOM 769 C C . ARG A 1 95 ? 13.222 -3.657 -10.778 1.00 98.31 95 ARG A C 1
ATOM 771 O O . ARG A 1 95 ? 13.662 -3.583 -11.919 1.00 98.31 95 ARG A O 1
ATOM 778 N N . ASN A 1 96 ? 12.233 -2.884 -10.333 1.00 98.12 96 ASN A N 1
ATOM 779 C CA . ASN A 1 96 ? 11.504 -1.912 -11.149 1.00 98.12 96 ASN A CA 1
ATOM 780 C C . ASN A 1 96 ? 11.907 -0.457 -10.849 1.00 98.12 96 ASN A C 1
ATOM 782 O O . ASN A 1 96 ? 11.084 0.444 -10.992 1.00 98.12 96 ASN A O 1
ATOM 786 N N . GLY A 1 97 ? 13.160 -0.220 -10.441 1.00 97.56 97 GLY A N 1
ATOM 787 C CA . GLY A 1 97 ? 13.715 1.128 -10.245 1.00 97.56 97 GLY A CA 1
ATOM 788 C C . GLY A 1 97 ? 13.426 1.749 -8.877 1.00 97.56 97 GLY A C 1
ATOM 789 O O . GLY A 1 97 ? 13.715 2.920 -8.653 1.00 97.56 97 GLY A O 1
ATOM 790 N N . GLY A 1 98 ? 12.860 0.991 -7.938 1.00 98.06 98 GLY A N 1
ATOM 791 C CA . GLY A 1 98 ? 12.539 1.508 -6.613 1.00 98.06 98 GLY A CA 1
ATOM 792 C C . GLY A 1 98 ? 11.499 2.631 -6.646 1.00 98.06 98 GLY A C 1
ATOM 793 O O . GLY A 1 98 ? 10.743 2.802 -7.605 1.00 98.06 98 GLY A O 1
ATOM 794 N N . TRP A 1 99 ? 11.438 3.406 -5.566 1.00 97.31 99 TRP A N 1
ATOM 795 C CA . TRP A 1 99 ? 10.468 4.494 -5.444 1.00 97.31 99 TRP A CA 1
ATOM 796 C C . TRP A 1 99 ? 10.826 5.707 -6.309 1.00 97.31 99 TRP A C 1
ATOM 798 O O . TRP A 1 99 ? 9.935 6.300 -6.906 1.00 97.31 99 TRP A O 1
ATOM 808 N N . GLU A 1 100 ? 12.109 6.055 -6.415 1.00 95.25 100 GLU A N 1
ATOM 809 C CA . GLU A 1 100 ? 12.565 7.243 -7.146 1.00 95.25 100 GLU A CA 1
ATOM 810 C C . GLU A 1 100 ? 12.573 7.018 -8.665 1.00 95.25 100 GLU A C 1
ATOM 812 O O . GLU A 1 100 ? 11.826 7.665 -9.400 1.00 95.25 100 GLU A O 1
ATOM 817 N N . ASP A 1 101 ? 13.335 6.035 -9.147 1.00 95.25 101 ASP A N 1
ATOM 818 C CA . ASP A 1 101 ? 13.461 5.777 -10.585 1.00 95.25 101 ASP A CA 1
ATOM 819 C C . ASP A 1 101 ? 12.317 4.936 -11.172 1.00 95.25 101 ASP A C 1
ATOM 821 O O . ASP A 1 101 ? 12.164 4.865 -12.392 1.00 95.25 101 ASP A O 1
ATOM 825 N N . GLY A 1 102 ? 11.505 4.300 -10.327 1.00 96.25 102 GLY A N 1
ATOM 826 C CA . GLY A 1 102 ? 10.367 3.483 -10.740 1.00 96.25 102 GLY A CA 1
ATOM 827 C C . GLY A 1 102 ? 9.033 4.189 -10.549 1.00 96.25 102 GLY A C 1
ATOM 828 O O . GLY A 1 102 ? 8.360 4.556 -11.516 1.00 96.25 102 GLY A O 1
ATOM 829 N N . PHE A 1 103 ? 8.623 4.342 -9.289 1.00 95.94 103 PHE A N 1
ATOM 830 C CA . PHE A 1 103 ? 7.304 4.876 -8.954 1.00 95.94 103 PHE A CA 1
ATOM 831 C C . PHE A 1 103 ? 7.158 6.350 -9.345 1.00 95.94 103 PHE A C 1
ATOM 833 O O . PHE A 1 103 ? 6.245 6.679 -10.103 1.00 95.94 103 PHE A O 1
ATOM 840 N N . ILE A 1 104 ? 8.054 7.23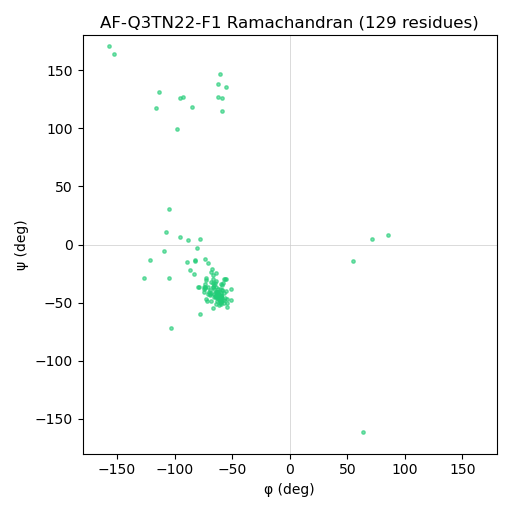1 -8.884 1.00 93.12 104 ILE A N 1
ATOM 841 C CA . ILE A 1 104 ? 7.947 8.673 -9.151 1.00 93.12 104 ILE A CA 1
ATOM 842 C C . ILE A 1 104 ? 7.974 8.932 -10.655 1.00 93.12 104 ILE A C 1
ATOM 844 O O . ILE A 1 104 ? 7.024 9.511 -11.164 1.00 93.12 104 ILE A O 1
ATOM 848 N N . LYS A 1 105 ? 8.947 8.399 -11.402 1.00 90.62 105 LYS A N 1
ATOM 849 C CA . LYS A 1 105 ? 8.989 8.557 -12.872 1.00 90.62 105 LYS A CA 1
ATOM 850 C C . LYS A 1 105 ? 7.725 8.083 -13.599 1.00 90.62 105 LYS A C 1
ATOM 852 O O . LYS A 1 105 ? 7.396 8.590 -14.671 1.00 90.62 105 LYS A O 1
ATOM 857 N N . LYS A 1 106 ? 7.007 7.094 -13.054 1.00 89.88 106 LYS A N 1
ATOM 858 C CA . LYS A 1 106 ? 5.766 6.587 -13.658 1.00 89.88 106 LYS A CA 1
ATOM 859 C C . LYS A 1 106 ? 4.552 7.471 -13.368 1.00 89.88 106 LYS A C 1
ATOM 861 O O . LYS A 1 106 ? 3.675 7.569 -14.227 1.00 89.88 106 LYS A O 1
ATOM 866 N N . PHE A 1 107 ? 4.476 8.056 -12.175 1.00 87.75 107 PHE A N 1
ATOM 867 C CA . PHE A 1 107 ? 3.304 8.808 -11.706 1.00 87.75 107 PHE A CA 1
ATOM 868 C C . PHE A 1 107 ? 3.524 10.321 -11.623 1.00 87.75 107 PHE A C 1
ATOM 870 O O . PHE A 1 107 ? 2.570 11.052 -11.350 1.00 87.75 107 PHE A O 1
ATOM 877 N N . GLU A 1 108 ? 4.740 10.809 -11.866 1.00 87.19 108 GLU A N 1
ATOM 878 C CA . GLU A 1 108 ? 5.009 12.237 -11.942 1.00 87.19 108 GLU A CA 1
ATOM 879 C C . GLU A 1 108 ? 4.219 12.858 -13.103 1.00 87.19 108 GLU A C 1
ATOM 881 O O . GLU A 1 108 ? 4.129 12.278 -14.194 1.00 87.19 108 GLU A O 1
ATOM 886 N N . PRO A 1 109 ? 3.619 14.042 -12.902 1.00 79.81 109 PRO A N 1
ATOM 887 C CA . PRO A 1 109 ? 3.009 14.773 -13.995 1.00 79.81 109 PRO A CA 1
ATOM 888 C C . PRO A 1 109 ? 4.073 15.061 -15.054 1.00 79.81 109 PRO A C 1
ATOM 890 O O . PRO A 1 109 ? 5.019 15.812 -14.814 1.00 79.81 109 PRO A O 1
ATOM 893 N N . LYS A 1 110 ? 3.919 14.485 -16.249 1.00 72.62 110 LYS A N 1
ATOM 894 C CA . LYS A 1 110 ? 4.814 14.816 -17.357 1.00 72.62 110 LYS A CA 1
ATOM 895 C C . LYS A 1 110 ? 4.654 16.292 -17.691 1.00 72.62 110 LYS A C 1
ATOM 897 O O . LYS A 1 110 ? 3.547 16.758 -17.965 1.00 72.62 110 LYS A O 1
ATOM 902 N N . SER A 1 111 ? 5.765 17.022 -17.724 1.00 76.38 111 SER A N 1
ATOM 903 C CA . SER A 1 111 ? 5.760 18.369 -18.288 1.00 76.38 111 SER A CA 1
ATOM 904 C C . SER A 1 111 ? 5.308 18.290 -19.748 1.00 76.38 111 SER A C 1
ATOM 906 O O . SER A 1 111 ? 5.886 17.551 -20.555 1.00 76.38 111 SER A O 1
ATOM 908 N N . GLY A 1 112 ? 4.277 19.062 -20.105 1.00 73.00 112 GLY A N 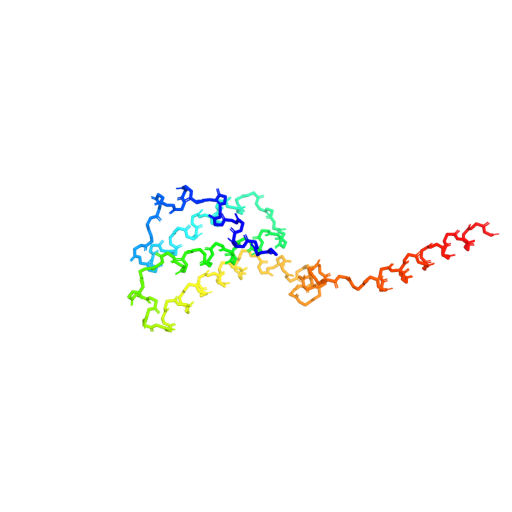1
ATOM 909 C CA . GLY A 1 112 ? 3.804 19.157 -21.490 1.00 73.00 112 GLY A CA 1
ATOM 910 C C . GLY A 1 112 ? 4.918 19.594 -22.446 1.00 73.00 112 GLY A C 1
ATOM 911 O O . GLY A 1 112 ? 4.973 19.142 -23.586 1.00 73.00 112 GLY A O 1
ATOM 912 N N . TRP A 1 113 ? 5.876 20.380 -21.945 1.00 73.94 113 TRP A N 1
ATOM 913 C CA . TRP A 1 113 ? 7.041 20.833 -22.701 1.00 73.94 113 TRP A CA 1
ATOM 914 C C . TRP A 1 113 ? 8.084 19.735 -22.936 1.00 73.94 113 TRP A C 1
ATOM 916 O O . TRP A 1 113 ? 8.618 19.627 -24.037 1.00 73.94 113 TRP A O 1
ATOM 926 N N . LEU A 1 114 ? 8.311 18.852 -21.957 1.00 74.88 114 LEU A N 1
ATOM 927 C CA . LEU A 1 114 ? 9.155 17.662 -22.149 1.00 74.88 114 LEU A CA 1
ATOM 928 C C . LEU A 1 114 ? 8.527 16.682 -23.147 1.00 74.88 114 LEU A C 1
ATOM 930 O O . LEU A 1 114 ? 9.228 16.108 -23.978 1.00 74.88 114 LEU A O 1
ATOM 934 N N . THR A 1 115 ? 7.201 16.537 -23.101 1.00 77.75 115 THR A N 1
ATOM 935 C CA . THR A 1 115 ? 6.456 15.693 -24.048 1.00 77.75 115 THR A CA 1
ATOM 936 C C . THR A 1 115 ? 6.568 16.244 -25.470 1.00 77.75 115 THR A C 1
ATOM 938 O O . THR A 1 115 ? 6.845 15.497 -26.405 1.00 77.75 115 THR A O 1
ATOM 941 N N . PHE A 1 116 ? 6.426 17.563 -25.631 1.00 77.62 116 PHE A N 1
ATOM 942 C CA . PHE A 1 116 ? 6.618 18.239 -26.911 1.00 77.62 116 PHE A CA 1
ATOM 943 C C . PHE A 1 116 ? 8.034 18.031 -27.470 1.00 77.62 116 PHE A C 1
ATOM 945 O O . PHE A 1 116 ? 8.175 17.609 -28.616 1.00 77.62 116 PHE A O 1
ATOM 952 N N . LEU A 1 117 ? 9.076 18.231 -26.654 1.00 82.69 117 LEU A N 1
ATOM 953 C CA . LEU A 1 117 ? 10.468 18.019 -27.068 1.00 82.69 117 LEU A CA 1
ATOM 954 C C . LEU A 1 117 ? 10.732 16.575 -27.518 1.00 82.69 117 LEU A C 1
ATOM 956 O O . LEU A 1 117 ? 11.330 16.368 -28.575 1.00 82.69 117 LEU A O 1
ATOM 960 N N . GLN A 1 118 ? 10.231 15.581 -26.778 1.00 81.56 118 GLN A N 1
ATOM 961 C CA . GLN A 1 118 ? 10.345 14.175 -27.179 1.00 81.56 118 GLN A CA 1
ATOM 962 C C . GLN A 1 118 ? 9.685 13.904 -28.534 1.00 81.56 118 GLN A C 1
ATOM 964 O O . GLN A 1 118 ? 10.304 13.270 -29.387 1.00 81.56 118 GLN A O 1
ATOM 969 N N . MET A 1 119 ? 8.474 14.422 -28.767 1.00 81.50 119 MET A N 1
ATOM 970 C CA . MET A 1 119 ? 7.800 14.256 -30.059 1.00 81.50 119 MET A CA 1
ATOM 971 C C . MET A 1 119 ? 8.582 14.909 -31.200 1.00 81.50 119 MET A C 1
ATOM 973 O O . MET A 1 119 ? 8.741 14.302 -32.257 1.00 81.50 119 MET A O 1
ATOM 977 N N . THR A 1 120 ? 9.109 16.122 -30.996 1.00 86.50 120 THR A N 1
ATOM 978 C CA . THR A 1 120 ? 9.917 16.791 -32.029 1.00 86.50 120 THR A CA 1
ATOM 979 C C . THR A 1 120 ? 11.201 16.025 -32.340 1.00 86.50 120 THR A C 1
ATOM 981 O O . THR A 1 120 ? 11.563 15.919 -33.509 1.00 86.50 120 THR A O 1
ATOM 984 N N . GLY A 1 121 ? 11.837 15.416 -31.331 1.00 86.69 121 GLY A N 1
ATOM 985 C CA . GLY A 1 121 ? 12.992 14.538 -31.525 1.00 86.69 121 GLY A CA 1
ATOM 986 C C . GLY A 1 121 ? 12.644 13.282 -32.325 1.00 86.69 121 GLY A C 1
ATOM 987 O O . GLY A 1 121 ? 13.340 12.955 -33.278 1.00 86.69 121 GLY A O 1
ATOM 988 N N . GLN A 1 122 ? 11.526 12.618 -32.015 1.00 85.69 122 GLN A N 1
ATOM 989 C CA . GLN A 1 122 ? 11.073 11.436 -32.762 1.00 85.69 122 GLN A CA 1
ATOM 990 C C . GLN A 1 122 ? 10.741 11.752 -34.227 1.00 85.69 122 GLN A C 1
ATOM 992 O O . GLN A 1 122 ? 11.106 10.988 -35.118 1.00 85.69 122 GLN A O 1
ATOM 997 N N . ILE A 1 123 ? 10.088 12.888 -34.492 1.00 87.50 123 ILE A N 1
ATOM 998 C CA . ILE A 1 123 ? 9.804 13.345 -35.861 1.00 87.50 123 ILE A CA 1
ATOM 999 C C . ILE A 1 123 ? 11.108 13.645 -36.607 1.00 87.50 123 ILE A C 1
ATOM 1001 O O . ILE A 1 123 ? 11.239 13.291 -37.777 1.00 87.50 123 ILE A O 1
ATOM 1005 N N . TRP A 1 124 ? 12.077 14.271 -35.939 1.00 87.31 124 TRP A N 1
ATOM 1006 C CA . TRP A 1 124 ? 13.378 14.574 -36.531 1.00 87.31 124 TRP A CA 1
ATOM 1007 C C . TRP A 1 124 ? 14.146 13.306 -36.922 1.00 87.31 124 TRP A C 1
ATOM 1009 O O . TRP A 1 124 ? 14.658 13.229 -38.036 1.00 87.31 124 TRP A O 1
ATOM 1019 N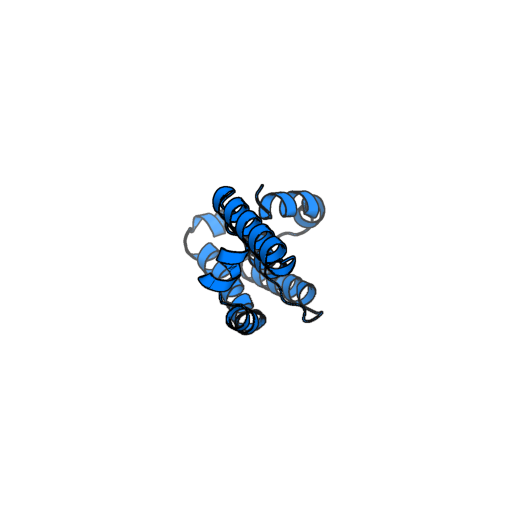 N . GLU A 1 125 ? 14.162 12.289 -36.057 1.00 88.75 125 GLU A N 1
ATOM 1020 C CA . GLU A 1 125 ? 14.744 10.972 -36.361 1.00 88.75 125 GLU A CA 1
ATOM 1021 C C . GLU A 1 125 ? 14.050 10.306 -37.557 1.00 88.75 125 GLU A C 1
ATOM 1023 O O . GLU A 1 125 ? 14.708 9.810 -38.469 1.00 88.75 125 GLU A O 1
ATOM 1028 N N . MET A 1 126 ? 12.716 10.359 -37.624 1.00 85.69 126 MET A N 1
ATOM 1029 C CA . MET A 1 126 ? 11.972 9.835 -38.776 1.00 85.6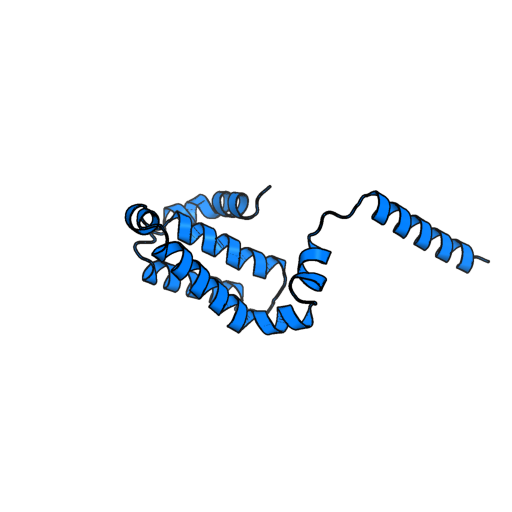9 126 MET A CA 1
ATOM 1030 C C . MET A 1 126 ? 12.305 10.572 -40.079 1.00 85.69 126 MET A C 1
ATOM 1032 O O . MET A 1 126 ? 12.443 9.935 -41.121 1.00 85.69 126 MET A O 1
ATOM 1036 N N . LEU A 1 127 ? 12.450 11.899 -40.038 1.00 84.69 127 LEU A N 1
ATOM 1037 C CA . LEU A 1 127 ? 12.840 12.701 -41.202 1.00 84.69 127 LEU A C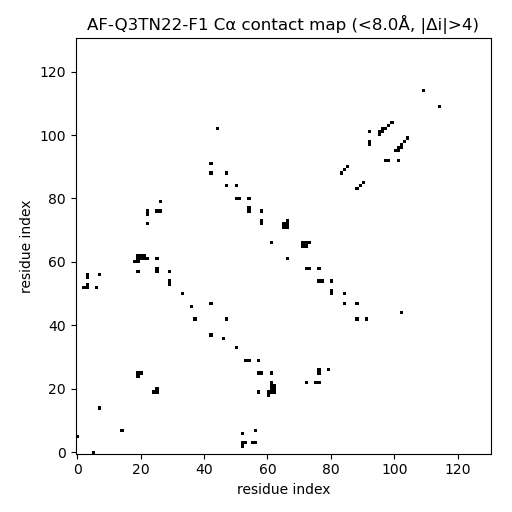A 1
ATOM 1038 C C . LEU A 1 127 ? 14.287 12.434 -41.631 1.00 84.69 127 LEU A C 1
ATOM 1040 O O . LEU A 1 127 ? 14.585 12.486 -42.822 1.00 84.69 127 LEU A O 1
ATOM 1044 N N . PHE A 1 128 ? 15.174 12.131 -40.683 1.00 84.81 128 PHE A N 1
ATOM 1045 C CA . PHE A 1 128 ? 16.552 11.740 -40.968 1.00 84.81 128 PHE A CA 1
ATOM 1046 C C . PHE A 1 128 ? 16.627 10.362 -41.639 1.00 84.81 128 PHE A C 1
ATOM 1048 O O . PHE A 1 128 ? 17.387 10.190 -42.583 1.00 84.81 128 PHE A O 1
ATOM 1055 N N . LEU A 1 129 ? 15.792 9.410 -41.209 1.00 82.56 129 LEU A N 1
ATOM 1056 C CA . LEU A 1 129 ? 15.692 8.066 -41.796 1.00 82.56 129 LEU A CA 1
ATOM 1057 C C . LEU A 1 129 ? 15.036 8.032 -43.189 1.00 82.56 129 LEU A C 1
ATOM 1059 O O . LEU A 1 129 ? 15.135 7.025 -43.885 1.00 82.56 129 LEU A O 1
ATOM 1063 N N . LEU A 1 130 ? 14.350 9.105 -43.591 1.00 75.75 130 LEU A N 1
ATOM 1064 C CA . LEU A 1 130 ? 13.743 9.265 -44.921 1.00 75.75 130 LEU A CA 1
ATOM 1065 C C . LEU A 1 130 ? 14.701 9.880 -45.959 1.00 75.75 130 LEU A C 1
ATOM 1067 O O . LEU A 1 130 ? 14.278 10.161 -47.083 1.00 75.75 130 LEU A O 1
ATOM 1071 N N . LYS A 1 131 ? 15.960 10.115 -45.585 1.00 62.22 131 LYS A N 1
ATOM 1072 C CA . LYS A 1 131 ? 17.002 10.712 -46.422 1.00 62.22 131 LYS A CA 1
ATOM 1073 C C . LYS A 1 131 ? 18.050 9.673 -46.804 1.00 62.22 131 LYS A C 1
ATOM 1075 O O . LYS A 1 131 ? 18.530 9.759 -47.954 1.00 62.22 131 LYS A O 1
#

Solvent-accessible surface area (backbone atoms only — not comparable to full-atom values): 7628 Å² total; per-residue (Å²): 138,57,69,49,62,53,48,51,60,75,39,38,71,67,51,74,75,56,85,36,84,44,72,68,53,40,51,52,52,48,51,58,51,51,53,61,73,42,66,84,71,70,82,51,73,70,61,56,50,46,54,57,37,49,54,51,52,48,61,72,49,39,50,64,76,57,51,72,65,70,56,62,46,65,51,52,53,50,47,56,52,50,49,50,42,52,76,76,40,37,67,60,38,57,76,51,45,32,63,66,70,23,50,42,69,69,70,51,83,76,52,69,66,59,52,49,53,52,52,53,51,54,54,49,53,54,57,58,74,73,107

Radius of gyration: 20.28 Å; Cα contacts (8 Å, |Δi|>4): 72; chains: 1; bounding box: 39×35×68 Å

Mean predicted aligned error: 9.02 Å

pLDDT: mean 85.96, std 11.69, range [45.91, 98.56]

Nearest PDB structures (foldseek):
  2vof-assembly3_C  TM=9.123E-01  e=1.535E-11  Mus musculus
  2vog-assembly1_A  TM=9.219E-01  e=6.438E-11  Mus musculus
  9gis-assembly1_A  TM=9.350E-01  e=4.954E-10  Homo sapiens
  9gis-assembly2_B  TM=9.306E-01  e=5.846E-10  Homo sapiens
  5whi-assembly1_A  TM=9.128E-01  e=1.413E-09  Homo sapiens

Foldseek 3Di:
DDPLVVCCVVCVVVLVPDADADLVSLLVVLCVVLCVLCVVVDDDPVNLVVLVSSLVSSLVRYPVVVCVVPPPNVVSSVVSSVVCCCPRPVVVCVVQCHCPGHVCVVPPDDDPVVVVVVVVVVVVVVVVVVD

Organism: Mus musculus (NCBI:txid10090)

Secondary structure (DSSP, 8-state):
--HHHHHHHHTHHHHHT----SHHHHHHHHHHHHHHHTTT----HHHHHHHHHHHHHHHHHS-HHHHTTTTHHHHHHHHHHHHHIIIIIHHHHHHTTIIIIIIIHHHS---HHHHHHHHHHHHHHHHHHT-

Sequence (131 aa):
FSVQKEVEKNLKSYLDDFHVESIDTARIIFNQVMEKEFEDGIINWGRIVTIFAFGGVLLKKLPQEQIALDVGAYKQVSSFVAEFIMNNTGEWIRRNGGWEDGFIKKFEPKSGWLTFLQMTGQIWEMLFLLK

InterPro domains:
  IPR002475 Bcl2-like [PS50062] (1-101)
  IPR013282 Bcl-2-related protein A1 [PR01867] (23-36)
  IPR013282 Bcl-2-related protein A1 [PR01867] (38-47)
  IPR013282 Bcl-2-related protein A1 [PR01867] (50-61)
  IPR020717 Apoptosis regulator, Bcl-2, BH1 motif, conserved site [PS01080] (37-56)
  IPR020726 Apoptosis regulator, Bcl-2, BH2 motif, conserved site [PS01258] (92-103)
  IPR026298 Bcl-2 family [PR01862] (30-42)
  IPR026298 Bcl-2 family [PR01862] (44-72)
  IPR026298 Bcl-2 family [PR01862] (76-100)
  IPR026298 Bcl-2 family [PTHR11256] (2-112)
  IPR026298 Bcl-2 family [cd06845] (3-105)
  IPR036834 Bcl-2-like superfamily [G3DSA:1.10.437.10] (1-111)
  IPR036834 Bcl-2-like superfamily [SSF56854] (2-118)
  IPR046371 Bcl-2, Bcl-2 homology region 1-3 [PF00452] (2-99)
  IPR046371 Bcl-2, Bcl-2 homology region 1-3 [SM00337] (1-99)

=== Feature glossary ===
Annotated list of the representations used here:

Nearest PDB structures. The Foldseek neighbor list gives the closest experimentally determined structures in the PDB, ranked by structural alignment. TM-score near 1 means near-identical fold; near 0.3 means only rough topology match. This is how one finds what a novel AlphaFold prediction most resembles in the solved-structure universe.

Foldseek 3Di. Foldseek's 3Di representation compresses backbone geometry into a per-residue letter drawn from a learned twenty-state alphabet. I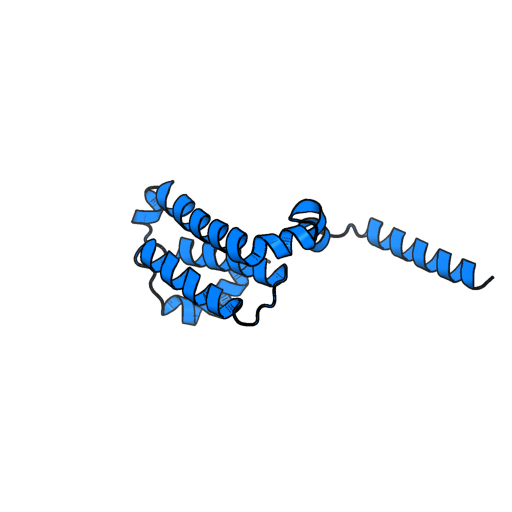t captures the tertiary interaction pattern around each residue — which residues are packed against it in space, regardless of where they are in sequence.

Radius of gyration, Cα contacts, bounding box. Radius of gyration (Rg) is the root-mean-square distance of Cα atoms from their centroid — a single number for overall size and compactness. A globular domain of N residues has Rg ≈ 2.2·N^0.38 Å; an extended or disordered chain has a much larger Rg. The Cα contact count is the number of residue pairs whose Cα atoms are within 8 Å and are more than four positions apart in sequence — a standard proxy for tertiary packing density. The bounding box is the smallest axis-aligned box enclosing all Cα atoms.

InterPro / GO / CATH / organism. The annotation block draws on four external resources. InterPro: which protein families and domains the sequence belongs to. GO: standardized terms for what the protein does, what process it participates in, and where in the cell it acts. CATH: which structural fold it has in the CATH hierarchy. Organism: the species of origin.

mmCIF coordinates. The mmCIF block holds the 3D Cartesian coordinates of each backbone atom (N, Cα, C, O) in ångströms. mmCIF is the PDB's canonical archive format — a tagged-loop text representation of the atomic model.

pLDDT. pLDDT is the predicted lDDT-Cα score: AlphaFold's confidence that the local environment of each residue (all inter-atomic distances within 15 Å) is correctly placed. It is a per-residue number between 0 and 100, with higher meaning more reliable.

Backbone torsions (φ/ψ). φ (phi) and ψ (psi) are the two rotatable backbone dihedrals per residue: φ is the C(i-1)–N–Cα–C torsion, ψ is the N–Cα–C–N(i+1) torsion, both in degrees on (−180°, 180°]. α-helical residues cluster near (−60°, −45°); β-strand residues near (−120°, +130°). A Ramachandran plot is simply a scatter of (φ, ψ) for every residue.

B-factor. For experimental (PDB) structures, the B-factor (temperature factor) quantifies the positional spread of each atom in the crystal — a combination of thermal vibration and static disorder — in units of Å². High B-factors mark flexible loops or poorly resolved regions; low B-factors mark the rigid, well-ordered core.

Secondary structure (3-state, P-SEA). SS3 is a coarse helix/strand/coil call (letters a/b/c) made by the P-SEA algorithm from inter-Cα distances and dihedrals. It is less detailed than DSSP but needs only Cα positions.

Predicted aligned error. Predicted aligned error is AlphaFold's pairwise confidence. Unlike pLDDT (per-residue), PAE is per-residue-pair and captures whether two parts of the structure are correctly placed relative to each other. Units are ångströms of expected positional error.

Solvent-accessible surface area. Solvent-accessible surface area (SASA) is the area in Å² traced out by the centre of a 1.4 Å probe sphere (a water molecule) rolled over the protein's van der Waals surface (Shrake–Rupley / Lee–Richards construction). Buried residues have near-zero SASA; fully exposed residues can exceed 200 Å². The total SASA scales roughly with the number of surface residues.

Secondary structure (8-state, DSSP). The SS8 string is DSSP's per-residue secondary-structure call. α-helix (H) means an i→i+4 H-bond ladder; β-strand (E) means the residue participates in a β-sheet; 3₁₀ (G) and π (I) are tighter and wider helices; T/S are turns/bends; '-' is loop.

Rendered structure images. Structure images are PyMOL renders from six orthogonal camera directions. Cartoon representation draws helices as coils and strands as arrows; sticks shows the backbone as bonds; surface shows the solvent-excluded envelope. Rainbow coloring maps sequence position to hue (blue→red, N→C); chain coloring assigns a distinct color per polypeptide.

Sequence. The amino-acid sequence is the protein's primary structure: the linear order of residues from the N-terminus to the C-terminus, written in one-letter code. Everything else here — the 3D coordinates, the secondary structure, the domain annotations — is ultimately a consequence of this string.

Contact-map, Ramachandran, and PAE plots. Three diagnostic plots accompany the record. The Cα contact map visualizes the tertiary structure as a 2D adjacency matrix (8 Å cutoff, sequence-local contacts suppressed). The Ramachandran plot shows the distribution of backbone (φ, ψ) torsions, with points in the α and β basins reflecting secondary structure content. The PAE plot shows AlphaFold's inter-residue confidence as a color matrix.